Protein AF-A0A2S6GMX3-F1 (afdb_monomer_lite)

pLDDT: mean 92.37, std 10.87, range [41.91, 98.69]

Sequence (144 aa):
MTIRTRLASVLRARKAQEDIARGAVTRANARLADTVAEAAARHDSMEGWAVPRGGDAASYMAAIAAGRALATALSEARALERVARAETDVEVENLREAAKRRRSVEKLVERTIEAQRVKELADAQRAADEVAGQRAAGGRGETR

Organism: NCBI:txid155976

Structure (mmCIF, N/CA/C/O backbone):
data_AF-A0A2S6GMX3-F1
#
_entry.id   AF-A0A2S6GMX3-F1
#
loop_
_atom_site.group_PDB
_atom_site.id
_atom_site.type_symbol
_atom_site.label_atom_id
_atom_site.label_alt_id
_atom_site.label_comp_id
_atom_site.label_asym_id
_atom_site.label_entity_id
_atom_site.label_seq_id
_atom_site.pdbx_PDB_ins_code
_atom_site.Cartn_x
_atom_site.Cartn_y
_atom_site.Cartn_z
_atom_site.occupancy
_atom_site.B_iso_or_equiv
_atom_site.auth_seq_id
_atom_site.auth_comp_id
_atom_site.auth_asym_id
_atom_site.auth_atom_id
_atom_site.pdbx_PDB_model_num
ATOM 1 N N . MET A 1 1 ? -27.555 10.660 24.037 1.00 59.81 1 MET A N 1
ATOM 2 C CA . MET A 1 1 ? -26.463 9.931 23.345 1.00 59.81 1 MET A CA 1
ATOM 3 C C . MET A 1 1 ? -25.429 9.500 24.382 1.00 59.81 1 MET A C 1
ATOM 5 O O . MET A 1 1 ? -24.881 10.366 25.050 1.00 59.81 1 MET A O 1
ATOM 9 N N . THR A 1 2 ? -25.204 8.198 24.577 1.00 83.19 2 THR A N 1
ATOM 10 C CA . THR A 1 2 ? -24.288 7.672 25.613 1.00 83.19 2 THR A CA 1
ATOM 11 C C . THR A 1 2 ? -22.834 7.644 25.122 1.00 83.19 2 THR A C 1
ATOM 13 O O . THR A 1 2 ? -22.587 7.609 23.913 1.00 83.19 2 THR A O 1
ATOM 16 N N . ILE A 1 3 ? -21.855 7.614 26.036 1.00 83.88 3 ILE A N 1
ATOM 17 C CA . ILE A 1 3 ? -20.420 7.490 25.695 1.00 83.88 3 ILE A CA 1
ATOM 18 C C . ILE A 1 3 ? -20.176 6.278 24.783 1.00 83.88 3 ILE A C 1
ATOM 20 O O . ILE A 1 3 ? -19.474 6.393 23.780 1.00 83.88 3 ILE A O 1
ATOM 24 N N . ARG A 1 4 ? -20.856 5.154 25.045 1.00 83.94 4 ARG A N 1
ATOM 25 C CA . ARG A 1 4 ? -20.822 3.949 24.204 1.00 83.94 4 ARG A CA 1
ATOM 26 C C . ARG A 1 4 ? -21.212 4.232 22.750 1.00 83.94 4 ARG A C 1
ATOM 28 O O . ARG A 1 4 ? -20.498 3.821 21.840 1.00 83.94 4 ARG A O 1
ATOM 35 N N . THR A 1 5 ? -22.303 4.966 22.513 1.00 85.50 5 THR A N 1
ATOM 36 C CA . THR A 1 5 ? -22.735 5.309 21.142 1.00 85.50 5 THR A CA 1
ATOM 37 C C . THR A 1 5 ? -21.754 6.235 20.417 1.00 85.50 5 THR A C 1
ATOM 39 O O . THR A 1 5 ? -21.557 6.080 19.213 1.00 85.50 5 THR A O 1
ATOM 42 N N . ARG A 1 6 ? -21.084 7.144 21.143 1.00 91.75 6 ARG A N 1
ATOM 43 C CA . ARG A 1 6 ? -20.028 8.011 20.592 1.00 91.75 6 ARG A CA 1
ATOM 44 C C . ARG A 1 6 ? -18.760 7.221 20.257 1.00 91.75 6 ARG A C 1
ATOM 46 O O . ARG A 1 6 ? -18.209 7.376 19.176 1.00 91.75 6 ARG A O 1
ATOM 53 N N . LEU A 1 7 ? -18.309 6.327 21.136 1.00 93.50 7 LEU A N 1
ATOM 54 C CA . LEU A 1 7 ? -17.140 5.488 20.850 1.00 93.50 7 LEU A CA 1
ATOM 55 C C . LEU A 1 7 ? -17.404 4.507 19.699 1.00 93.50 7 LEU A C 1
ATOM 57 O O . LEU A 1 7 ? -16.521 4.279 18.879 1.00 93.50 7 LEU A O 1
ATOM 61 N N . ALA A 1 8 ? -18.628 3.987 19.575 1.00 92.00 8 ALA A N 1
ATOM 62 C CA . ALA A 1 8 ? -19.017 3.135 18.454 1.00 92.00 8 ALA A CA 1
ATOM 63 C C . ALA A 1 8 ? -19.011 3.878 17.104 1.00 92.00 8 ALA A C 1
ATOM 65 O O . ALA A 1 8 ? -18.623 3.297 16.087 1.00 92.00 8 ALA A O 1
ATOM 66 N N . SER A 1 9 ? -19.425 5.152 17.054 1.00 94.88 9 SER A N 1
ATOM 67 C CA . SER A 1 9 ? -19.308 5.954 15.826 1.00 94.88 9 SER A CA 1
ATOM 68 C C . SER A 1 9 ? -17.848 6.265 15.493 1.00 94.88 9 SER A C 1
ATOM 70 O O . SER A 1 9 ? -17.446 6.106 14.342 1.00 94.88 9 SER A O 1
ATOM 72 N N . VAL A 1 10 ? -17.030 6.607 16.493 1.00 96.50 10 VAL A N 1
ATOM 73 C CA . VAL A 1 10 ? -15.588 6.827 16.304 1.00 96.50 10 VAL A CA 1
ATOM 74 C C . VAL A 1 10 ? -14.894 5.552 15.821 1.00 96.50 10 VAL A C 1
ATOM 76 O O . VAL A 1 10 ? -14.096 5.615 14.891 1.00 96.50 10 VAL A O 1
ATOM 79 N N . LEU A 1 11 ? -15.218 4.383 16.381 1.00 96.62 11 LEU A N 1
ATOM 80 C CA . LEU A 1 11 ? -14.636 3.109 15.953 1.00 96.62 11 LEU A CA 1
ATOM 81 C C . LEU A 1 11 ? -14.973 2.793 14.490 1.00 96.62 11 LEU A C 1
ATOM 83 O O . LEU A 1 11 ? -14.097 2.355 13.748 1.00 96.62 11 LEU A O 1
ATOM 87 N N . ARG A 1 12 ? -16.213 3.057 14.055 1.00 97.44 12 ARG A N 1
ATOM 88 C CA . ARG A 1 12 ? -16.602 2.934 12.640 1.00 97.44 12 ARG A CA 1
ATOM 89 C C . ARG A 1 12 ? -15.800 3.878 11.750 1.00 97.44 12 ARG A C 1
ATOM 91 O O . ARG A 1 12 ? -15.269 3.436 10.738 1.00 97.44 12 ARG A O 1
ATOM 98 N N . ALA A 1 13 ? -15.646 5.137 12.157 1.00 97.81 13 ALA A N 1
ATOM 99 C CA . ALA A 1 13 ? -14.829 6.097 11.421 1.00 97.81 13 ALA A CA 1
ATOM 100 C C . ALA A 1 13 ? -13.356 5.653 11.331 1.00 97.81 13 ALA A C 1
ATOM 102 O O . ALA A 1 13 ? -12.748 5.762 10.270 1.00 97.81 13 ALA A O 1
ATOM 103 N N . ARG A 1 14 ? -12.781 5.094 12.407 1.00 97.81 14 ARG A N 1
ATOM 104 C CA . ARG A 1 14 ? -11.406 4.564 12.389 1.00 97.81 14 ARG A CA 1
ATOM 105 C C . ARG A 1 14 ? -11.251 3.328 11.508 1.00 97.81 14 ARG A C 1
ATOM 107 O O . ARG A 1 14 ? -10.237 3.222 10.832 1.00 97.81 14 ARG A O 1
ATOM 114 N N . LYS A 1 15 ? -12.241 2.429 11.483 1.00 98.06 15 LYS A N 1
ATOM 115 C CA . LYS A 1 15 ? -12.266 1.292 10.547 1.00 98.06 15 LYS A CA 1
ATOM 116 C C . LYS A 1 15 ? -12.262 1.778 9.097 1.00 98.06 15 LYS A C 1
ATOM 118 O O . LYS A 1 15 ? -11.380 1.390 8.348 1.00 98.06 15 LYS A O 1
ATOM 123 N N . ALA A 1 16 ? -13.140 2.723 8.757 1.00 98.31 16 ALA A N 1
ATOM 124 C CA . ALA A 1 16 ? -13.178 3.305 7.416 1.00 98.31 16 ALA A CA 1
ATOM 125 C C . ALA A 1 16 ? -11.847 3.976 7.020 1.00 98.31 16 ALA A C 1
ATOM 127 O O . ALA A 1 16 ? -11.396 3.835 5.890 1.00 98.31 16 ALA A O 1
ATOM 128 N N . GLN A 1 17 ? -11.184 4.675 7.949 1.00 98.06 17 GLN A N 1
ATOM 129 C CA . GLN A 1 17 ? -9.857 5.254 7.701 1.00 98.06 17 GLN A CA 1
ATOM 130 C C . GLN A 1 17 ? -8.779 4.190 7.456 1.00 98.06 17 GLN A C 1
ATOM 132 O O . GLN A 1 17 ? -7.937 4.374 6.582 1.00 98.06 17 GLN A O 1
ATOM 137 N N . GLU A 1 18 ? -8.799 3.086 8.207 1.00 98.50 18 GLU A N 1
ATOM 138 C CA . GLU A 1 18 ? -7.898 1.955 7.964 1.00 98.50 18 GLU A CA 1
ATOM 139 C C . GLU A 1 18 ? -8.162 1.323 6.590 1.00 98.50 18 GLU A C 1
ATOM 141 O O . GLU A 1 18 ? -7.214 1.058 5.858 1.00 98.50 18 GLU A O 1
ATOM 146 N N . ASP A 1 19 ? -9.426 1.152 6.199 1.00 98.50 19 ASP A N 1
ATOM 147 C CA . ASP A 1 19 ? -9.793 0.596 4.892 1.00 98.50 19 ASP A CA 1
ATOM 148 C C . ASP A 1 19 ? -9.342 1.499 3.732 1.00 98.50 19 ASP A C 1
ATOM 150 O O . ASP A 1 19 ? -8.809 1.013 2.733 1.00 98.50 19 ASP A O 1
ATOM 154 N N . ILE A 1 20 ? -9.462 2.823 3.883 1.00 98.31 20 ILE A N 1
ATOM 155 C CA . ILE A 1 20 ? -8.920 3.795 2.920 1.00 98.31 20 ILE A CA 1
ATOM 156 C C . ILE A 1 20 ? -7.399 3.642 2.795 1.00 98.31 20 ILE A C 1
ATOM 158 O O . ILE A 1 20 ? -6.884 3.599 1.675 1.00 98.31 20 ILE A O 1
ATOM 162 N N . ALA A 1 21 ? -6.685 3.517 3.920 1.00 98.44 21 ALA A N 1
ATOM 163 C CA . ALA A 1 21 ? -5.236 3.323 3.925 1.00 98.44 21 ALA A CA 1
ATOM 164 C C . ALA A 1 21 ? -4.828 1.984 3.279 1.00 98.44 21 ALA A C 1
ATOM 166 O O . ALA A 1 21 ? -3.876 1.939 2.505 1.00 98.44 21 ALA A O 1
ATOM 167 N N . ARG A 1 22 ? -5.589 0.900 3.495 1.00 98.50 22 ARG A N 1
ATOM 168 C CA . ARG A 1 22 ? -5.385 -0.381 2.785 1.00 98.50 22 ARG A CA 1
ATOM 169 C C . ARG A 1 22 ? -5.545 -0.220 1.275 1.00 98.50 22 ARG A C 1
ATOM 171 O O . ARG A 1 22 ? -4.746 -0.753 0.503 1.00 98.50 22 ARG A O 1
ATOM 178 N N . GLY A 1 23 ? -6.555 0.538 0.849 1.00 98.50 23 GLY A N 1
ATOM 179 C CA . GLY A 1 23 ? -6.754 0.874 -0.557 1.00 98.50 23 GLY A CA 1
ATOM 180 C C . GLY A 1 23 ? -5.590 1.683 -1.139 1.00 98.50 23 GLY A C 1
ATOM 181 O O . GLY A 1 23 ? -5.188 1.433 -2.273 1.00 98.50 23 GLY A O 1
ATOM 182 N N . ALA A 1 24 ? -5.021 2.615 -0.369 1.00 98.50 24 ALA A N 1
ATOM 183 C CA . ALA A 1 24 ? -3.850 3.392 -0.778 1.00 98.50 24 ALA A CA 1
ATOM 184 C C . ALA A 1 24 ? -2.611 2.507 -0.973 1.00 98.50 24 ALA A C 1
ATOM 186 O O . ALA A 1 24 ? -2.015 2.552 -2.045 1.00 98.50 24 ALA A O 1
ATOM 187 N N . VAL A 1 25 ? -2.309 1.617 -0.018 1.00 98.69 25 VAL A N 1
ATOM 188 C CA . VAL A 1 25 ? -1.229 0.619 -0.147 1.00 98.69 25 VAL A CA 1
ATOM 189 C C . VAL A 1 25 ? -1.423 -0.259 -1.381 1.00 98.69 25 VAL A C 1
ATOM 191 O O . VAL A 1 25 ? -0.479 -0.508 -2.121 1.00 98.69 25 VAL A O 1
ATOM 194 N N . THR A 1 26 ? -2.654 -0.703 -1.643 1.00 98.56 26 THR A N 1
ATOM 195 C CA . THR A 1 26 ? -2.952 -1.540 -2.817 1.00 98.56 26 THR A CA 1
ATOM 196 C C . THR A 1 26 ? -2.635 -0.807 -4.123 1.00 98.56 26 THR A C 1
ATOM 198 O O . THR A 1 26 ? -2.002 -1.377 -5.008 1.00 98.56 26 THR A O 1
ATOM 201 N N . ARG A 1 27 ? -3.021 0.472 -4.237 1.00 98.50 27 ARG A N 1
ATOM 202 C CA . ARG A 1 27 ? -2.704 1.300 -5.412 1.00 98.50 27 ARG A CA 1
ATOM 203 C C . ARG A 1 27 ? -1.208 1.587 -5.536 1.00 98.50 27 ARG A C 1
ATOM 205 O O . ARG A 1 27 ? -0.684 1.518 -6.642 1.00 98.50 27 ARG A O 1
ATOM 212 N N . ALA A 1 28 ? -0.530 1.878 -4.426 1.00 98.31 28 ALA A N 1
ATOM 213 C CA . ALA A 1 28 ? 0.913 2.112 -4.414 1.00 98.31 28 ALA A CA 1
ATOM 214 C C . ALA A 1 28 ? 1.687 0.861 -4.865 1.00 98.31 28 ALA A C 1
ATOM 216 O O . ALA A 1 28 ? 2.542 0.957 -5.739 1.00 98.31 28 ALA A O 1
ATOM 217 N N . ASN A 1 29 ? 1.301 -0.322 -4.377 1.00 98.44 29 ASN A N 1
ATOM 218 C CA . ASN A 1 29 ? 1.880 -1.597 -4.803 1.00 98.44 29 ASN A CA 1
ATOM 219 C C . ASN A 1 29 ? 1.664 -1.878 -6.295 1.00 98.44 29 ASN A C 1
ATOM 221 O O . ASN A 1 29 ? 2.584 -2.351 -6.956 1.00 98.44 29 ASN A O 1
ATOM 225 N N . ALA A 1 30 ? 0.470 -1.591 -6.827 1.00 98.50 30 ALA A N 1
ATOM 226 C CA . ALA A 1 30 ? 0.202 -1.737 -8.258 1.00 98.50 30 ALA A CA 1
ATOM 227 C C . ALA A 1 30 ? 1.116 -0.818 -9.084 1.00 98.50 30 ALA A C 1
ATOM 229 O O . ALA A 1 30 ? 1.800 -1.283 -9.990 1.00 98.50 30 ALA A O 1
ATOM 230 N N . ARG A 1 31 ? 1.228 0.459 -8.691 1.00 98.00 31 ARG A N 1
ATOM 231 C CA . ARG A 1 31 ? 2.137 1.413 -9.339 1.00 98.00 31 ARG A CA 1
ATOM 232 C C . ARG A 1 31 ? 3.598 0.964 -9.260 1.00 98.00 31 ARG A C 1
ATOM 234 O O . ARG A 1 31 ? 4.322 1.074 -10.244 1.00 98.00 31 ARG A O 1
ATOM 241 N N . LEU A 1 32 ? 4.039 0.460 -8.106 1.00 98.50 32 LEU A N 1
ATOM 242 C CA . LEU A 1 32 ? 5.387 -0.079 -7.942 1.00 98.50 32 LEU A CA 1
ATOM 243 C C . LEU A 1 32 ? 5.625 -1.248 -8.903 1.00 98.50 32 LEU A C 1
ATOM 245 O O . LEU A 1 32 ? 6.635 -1.247 -9.602 1.00 98.50 32 LEU A O 1
ATOM 249 N N . ALA A 1 33 ? 4.691 -2.198 -8.988 1.00 98.50 33 ALA A N 1
ATOM 250 C CA . ALA A 1 33 ? 4.784 -3.322 -9.915 1.00 98.50 33 ALA A CA 1
ATOM 251 C C . ALA A 1 33 ? 4.918 -2.859 -11.377 1.00 98.50 33 ALA A C 1
ATOM 253 O O . ALA A 1 33 ? 5.802 -3.350 -12.079 1.00 98.50 33 ALA A O 1
ATOM 254 N N . ASP A 1 34 ? 4.132 -1.865 -11.800 1.00 98.31 34 ASP A N 1
ATOM 255 C CA . ASP A 1 34 ? 4.217 -1.294 -13.150 1.00 98.31 34 ASP A CA 1
ATOM 256 C C . ASP A 1 34 ? 5.598 -0.669 -13.409 1.00 98.31 34 ASP A C 1
ATOM 258 O O . ASP A 1 34 ? 6.226 -0.929 -14.435 1.00 98.31 34 ASP A O 1
ATOM 262 N N . THR A 1 35 ? 6.123 0.113 -12.457 1.00 98.31 35 THR A N 1
ATOM 263 C CA . THR A 1 35 ? 7.451 0.742 -12.602 1.00 98.31 35 THR A CA 1
ATOM 264 C C . THR A 1 35 ? 8.602 -0.262 -12.599 1.00 98.31 35 THR A C 1
ATOM 266 O O . THR A 1 35 ? 9.585 -0.060 -13.310 1.00 98.31 35 THR A O 1
ATOM 269 N N . VAL A 1 36 ? 8.480 -1.357 -11.842 1.00 98.50 36 VAL A N 1
ATOM 270 C CA . VAL A 1 36 ? 9.450 -2.460 -11.847 1.00 98.50 36 VAL A CA 1
ATOM 271 C C . VAL A 1 36 ? 9.431 -3.168 -13.201 1.00 98.50 36 VAL A C 1
ATOM 273 O O . VAL A 1 36 ? 10.495 -3.439 -13.757 1.00 98.50 36 VAL A O 1
ATOM 276 N N . ALA A 1 37 ? 8.243 -3.433 -13.753 1.00 98.38 37 ALA A N 1
ATOM 277 C CA . ALA A 1 37 ? 8.106 -4.064 -15.063 1.00 98.38 37 ALA A CA 1
ATOM 278 C C . ALA A 1 37 ? 8.690 -3.179 -16.177 1.00 98.38 37 ALA A C 1
ATOM 280 O O . ALA A 1 37 ? 9.433 -3.668 -17.025 1.00 98.38 37 ALA A O 1
ATOM 281 N N . GLU A 1 38 ? 8.429 -1.870 -16.132 1.00 98.06 38 GLU A N 1
ATOM 282 C CA . GLU A 1 38 ? 8.998 -0.906 -17.078 1.00 98.06 38 GLU A CA 1
ATOM 283 C C . GLU A 1 38 ? 10.530 -0.852 -16.975 1.00 98.06 38 GLU A C 1
ATOM 285 O O . GLU A 1 38 ? 11.228 -0.924 -17.987 1.00 98.06 38 GLU A O 1
ATOM 290 N N . ALA A 1 39 ? 11.083 -0.776 -15.760 1.00 98.38 39 ALA A N 1
ATOM 291 C CA . ALA A 1 39 ? 12.530 -0.775 -15.555 1.00 98.38 39 ALA A CA 1
ATOM 292 C C . ALA A 1 39 ? 13.190 -2.067 -16.065 1.00 98.38 39 ALA A C 1
ATOM 294 O O . ALA A 1 39 ? 14.267 -1.995 -16.663 1.00 98.38 39 ALA A O 1
ATOM 295 N N . ALA A 1 40 ? 12.541 -3.222 -15.884 1.00 98.38 40 ALA A N 1
ATOM 296 C CA . ALA A 1 40 ? 12.991 -4.496 -16.440 1.00 98.38 40 ALA A CA 1
ATOM 297 C C . ALA A 1 40 ? 12.960 -4.488 -17.979 1.00 98.38 40 ALA A C 1
ATOM 299 O O . ALA A 1 40 ? 13.964 -4.794 -18.611 1.00 98.38 40 ALA A O 1
ATOM 300 N N . ALA A 1 41 ? 11.876 -4.016 -18.601 1.00 98.06 41 ALA A N 1
ATOM 301 C CA . ALA A 1 41 ? 11.789 -3.924 -20.060 1.00 98.06 41 ALA A CA 1
ATOM 302 C C . ALA A 1 41 ? 12.865 -2.998 -20.668 1.00 98.06 41 ALA A C 1
ATOM 304 O O . ALA A 1 41 ? 13.462 -3.305 -21.708 1.00 98.06 41 ALA A O 1
ATOM 305 N N . ARG A 1 42 ? 13.162 -1.863 -20.015 1.00 97.75 42 ARG A N 1
ATOM 306 C CA . ARG A 1 42 ? 14.261 -0.969 -20.431 1.00 97.75 42 ARG A CA 1
ATOM 307 C C . ARG A 1 42 ? 15.631 -1.600 -20.213 1.00 97.75 42 ARG A C 1
ATOM 309 O O . ARG A 1 42 ? 16.539 -1.344 -21.001 1.00 97.75 42 ARG A O 1
ATOM 316 N N . HIS A 1 43 ? 15.782 -2.406 -19.166 1.00 97.81 43 HIS A N 1
ATOM 317 C CA . HIS A 1 43 ? 17.009 -3.145 -18.901 1.00 97.81 43 HIS A CA 1
ATOM 318 C C . HIS A 1 43 ? 17.282 -4.159 -20.012 1.00 97.81 43 HIS A C 1
ATOM 320 O O . HIS A 1 43 ? 18.356 -4.122 -20.605 1.00 97.81 43 HIS A O 1
ATOM 326 N N . ASP A 1 44 ? 16.285 -4.966 -20.368 1.00 97.69 44 ASP A N 1
ATOM 327 C CA . ASP A 1 44 ? 16.400 -5.973 -21.426 1.00 97.69 44 ASP A CA 1
ATOM 328 C C . ASP A 1 44 ? 16.688 -5.326 -22.790 1.00 97.69 44 ASP A C 1
ATOM 330 O O . ASP A 1 44 ? 17.511 -5.815 -23.563 1.00 97.69 44 ASP A O 1
ATOM 334 N N . SER A 1 45 ? 16.078 -4.166 -23.065 1.00 95.88 45 SER A N 1
ATOM 335 C CA . SER A 1 45 ? 16.366 -3.375 -24.272 1.00 95.88 45 SER A CA 1
ATOM 336 C C . SER A 1 45 ? 17.822 -2.893 -24.325 1.00 95.88 45 SER A C 1
ATOM 338 O O . SER A 1 45 ? 18.413 -2.828 -25.402 1.00 95.88 45 SER A O 1
ATOM 340 N N . MET A 1 46 ? 18.400 -2.539 -23.173 1.00 95.12 46 MET A N 1
ATOM 341 C CA . MET A 1 46 ? 19.795 -2.112 -23.064 1.00 95.12 46 MET A CA 1
ATOM 342 C C . MET A 1 46 ? 20.759 -3.298 -23.180 1.00 95.12 46 MET A C 1
ATOM 344 O O . MET A 1 46 ? 21.770 -3.180 -23.866 1.00 95.12 46 MET A O 1
ATOM 348 N N . GLU A 1 47 ? 20.458 -4.437 -22.551 1.00 95.44 47 GLU A N 1
ATOM 349 C CA . GLU A 1 47 ? 21.278 -5.651 -22.671 1.00 95.44 47 GLU A CA 1
ATOM 350 C C . GLU A 1 47 ? 21.274 -6.218 -24.092 1.00 95.44 47 GLU A C 1
ATOM 352 O O . GLU A 1 47 ? 22.308 -6.670 -24.583 1.00 95.44 47 GLU A O 1
ATOM 357 N N . GLY A 1 48 ? 20.128 -6.167 -24.774 1.00 93.44 48 GLY A N 1
ATOM 358 C CA . GLY A 1 48 ? 20.007 -6.601 -26.164 1.00 93.44 48 GLY A CA 1
ATOM 359 C C . GLY A 1 48 ? 20.662 -5.653 -27.172 1.00 93.44 48 GLY A C 1
ATOM 360 O O . GLY A 1 48 ? 20.826 -6.018 -28.338 1.00 93.44 48 GLY A O 1
ATOM 361 N N . TRP A 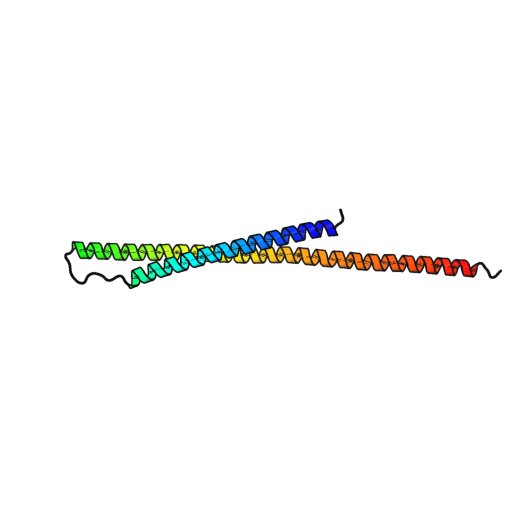1 49 ? 21.035 -4.437 -26.762 1.00 92.81 49 TRP A N 1
ATOM 362 C CA . TRP A 1 49 ? 21.642 -3.465 -27.661 1.00 92.81 49 TRP A CA 1
ATOM 363 C C . TRP A 1 49 ? 23.116 -3.786 -27.927 1.00 92.81 49 TRP A C 1
ATOM 365 O O . TRP A 1 49 ? 23.933 -3.915 -27.018 1.00 92.81 49 TRP A O 1
ATOM 375 N N . ALA A 1 50 ? 23.477 -3.845 -29.209 1.00 86.56 50 ALA A N 1
ATOM 376 C CA . ALA A 1 50 ? 24.847 -4.033 -29.663 1.00 86.56 50 ALA A CA 1
ATOM 377 C C . ALA A 1 50 ? 25.232 -2.949 -30.674 1.00 86.56 50 ALA A C 1
ATOM 379 O O . ALA A 1 50 ? 24.468 -2.626 -31.586 1.00 86.56 50 ALA A O 1
ATOM 380 N N . VAL A 1 51 ? 26.451 -2.416 -30.545 1.00 84.50 51 VAL A N 1
ATOM 381 C CA . VAL A 1 51 ? 27.021 -1.506 -31.547 1.00 84.50 51 VAL A CA 1
ATOM 382 C C . VAL A 1 51 ? 27.213 -2.273 -32.865 1.00 84.50 51 VAL A C 1
ATOM 384 O O . VAL A 1 51 ? 27.810 -3.357 -32.848 1.00 84.50 51 VAL A O 1
ATOM 387 N N . PRO A 1 52 ? 26.762 -1.737 -34.014 1.00 82.75 52 PRO A N 1
ATOM 388 C CA . PRO A 1 52 ? 27.047 -2.323 -35.318 1.00 82.75 52 PRO A CA 1
ATOM 389 C C . PRO A 1 52 ? 28.557 -2.491 -35.537 1.00 82.75 52 PRO A C 1
ATOM 391 O O . PRO A 1 52 ? 29.330 -1.555 -35.349 1.00 82.75 52 PRO A O 1
ATOM 394 N N . ARG A 1 53 ? 28.990 -3.690 -35.954 1.00 80.62 53 ARG A N 1
ATOM 395 C CA . ARG A 1 53 ? 30.415 -4.011 -36.197 1.00 80.62 53 ARG A CA 1
ATOM 396 C C . ARG A 1 53 ? 30.959 -3.482 -37.532 1.00 80.62 53 ARG A C 1
ATOM 398 O O . ARG A 1 53 ? 32.135 -3.665 -37.823 1.00 80.62 53 ARG A O 1
ATOM 405 N N . GLY A 1 54 ? 30.113 -2.858 -38.344 1.00 82.19 54 GLY A N 1
ATOM 406 C CA . GLY A 1 54 ? 30.466 -2.266 -39.628 1.00 82.19 54 GLY A CA 1
ATOM 407 C C . GLY A 1 54 ? 29.559 -1.080 -39.939 1.00 82.19 54 GLY A C 1
ATOM 408 O O . GLY A 1 54 ? 28.506 -0.923 -39.321 1.00 82.19 54 GLY A O 1
ATOM 409 N N . GLY A 1 55 ? 29.984 -0.244 -40.881 1.00 85.00 55 GLY A N 1
ATOM 410 C CA . GLY A 1 55 ? 29.297 0.988 -41.255 1.00 85.00 55 GLY A CA 1
ATOM 411 C C . GLY A 1 55 ? 30.275 2.143 -41.430 1.00 85.00 55 GLY A C 1
ATOM 412 O O . GLY A 1 55 ? 31.468 2.016 -41.152 1.00 85.00 55 GLY A O 1
ATOM 413 N N . ASP A 1 56 ? 29.762 3.268 -41.911 1.00 91.69 56 ASP A N 1
ATOM 414 C CA . ASP A 1 56 ? 30.506 4.521 -41.966 1.00 91.69 56 ASP A CA 1
ATOM 415 C C . ASP A 1 56 ? 30.531 5.227 -40.595 1.00 91.69 56 ASP A C 1
ATOM 417 O O . ASP A 1 56 ? 29.867 4.830 -39.632 1.00 91.69 56 ASP A O 1
ATOM 421 N N . ALA A 1 57 ? 31.321 6.300 -40.491 1.00 90.69 57 ALA A N 1
ATOM 422 C CA . ALA A 1 57 ? 31.449 7.067 -39.252 1.00 90.69 57 ALA A CA 1
ATOM 423 C C . ALA A 1 57 ? 30.097 7.620 -38.755 1.00 90.69 57 ALA A C 1
ATOM 425 O O . ALA A 1 57 ? 29.867 7.694 -37.546 1.00 90.69 57 ALA A O 1
ATOM 426 N N . ALA A 1 58 ? 29.187 7.968 -39.672 1.00 91.56 58 ALA A N 1
ATOM 427 C CA . ALA A 1 58 ? 27.850 8.448 -39.335 1.00 91.56 58 ALA A CA 1
ATOM 428 C C . ALA A 1 58 ? 27.008 7.354 -38.656 1.00 91.56 58 ALA A C 1
ATOM 430 O O . ALA A 1 58 ? 26.397 7.606 -37.617 1.00 91.56 58 ALA A O 1
ATOM 431 N N . SER A 1 59 ? 27.043 6.128 -39.184 1.00 90.31 59 SER A N 1
ATOM 432 C CA . SER A 1 59 ? 26.358 4.962 -38.613 1.00 90.31 59 SER A CA 1
ATOM 433 C C . SER A 1 59 ? 26.870 4.622 -37.212 1.00 90.31 59 SER A C 1
ATOM 435 O O . SER A 1 59 ? 26.080 4.338 -36.310 1.00 90.31 59 SER A O 1
ATOM 437 N N . TYR A 1 60 ? 28.186 4.711 -36.994 1.00 90.38 60 TYR A N 1
ATOM 438 C CA . TYR A 1 60 ? 28.777 4.515 -35.669 1.00 90.38 60 TYR A CA 1
ATOM 439 C C . TYR A 1 60 ? 28.295 5.570 -34.663 1.00 90.38 60 TYR A C 1
ATOM 441 O O . TYR A 1 60 ? 27.851 5.230 -33.565 1.00 90.38 60 TYR A O 1
ATOM 449 N N . MET A 1 61 ? 28.318 6.851 -35.041 1.00 93.19 61 MET A N 1
ATOM 450 C CA . MET A 1 61 ? 27.838 7.934 -34.176 1.00 93.19 61 MET A CA 1
ATOM 451 C C . MET A 1 61 ? 26.345 7.802 -33.858 1.00 93.19 61 MET A C 1
ATOM 453 O O . MET A 1 61 ? 25.946 8.015 -32.712 1.00 93.19 61 MET A O 1
ATOM 457 N N . ALA A 1 62 ? 25.530 7.394 -34.835 1.00 92.06 62 ALA A N 1
ATOM 458 C CA . ALA A 1 62 ? 24.112 7.118 -34.629 1.00 92.06 62 ALA A CA 1
ATOM 459 C C . ALA A 1 62 ? 23.893 5.964 -33.637 1.00 92.06 62 ALA A C 1
ATOM 461 O O . ALA A 1 62 ? 23.061 6.078 -32.736 1.00 92.06 62 ALA A O 1
ATOM 462 N N . ALA A 1 63 ? 24.681 4.889 -33.738 1.00 93.06 63 ALA A N 1
ATOM 463 C CA . ALA A 1 63 ? 24.627 3.789 -32.782 1.00 93.06 63 ALA A CA 1
ATOM 464 C C . ALA A 1 63 ? 24.980 4.258 -31.364 1.00 93.06 63 ALA A C 1
ATOM 466 O O . ALA A 1 63 ? 24.225 3.998 -30.431 1.00 93.06 63 ALA A O 1
ATOM 467 N N . ILE A 1 64 ? 26.069 5.014 -31.192 1.00 93.75 64 ILE A N 1
ATOM 468 C CA . ILE A 1 64 ? 26.441 5.573 -29.883 1.00 93.75 64 ILE A CA 1
ATOM 469 C C . ILE A 1 64 ? 25.322 6.454 -29.314 1.00 93.75 64 ILE A C 1
ATOM 471 O O . ILE A 1 64 ? 25.011 6.356 -28.125 1.00 93.75 64 ILE A O 1
ATOM 475 N N . ALA A 1 65 ? 24.691 7.291 -30.141 1.00 95.25 65 ALA A N 1
ATOM 476 C CA . ALA A 1 65 ? 23.561 8.110 -29.713 1.00 95.25 65 ALA A CA 1
ATOM 477 C C . ALA A 1 65 ? 22.371 7.249 -29.249 1.00 95.25 65 ALA A C 1
ATOM 479 O O . ALA A 1 65 ? 21.799 7.526 -28.194 1.00 95.25 65 ALA A O 1
ATOM 480 N N . ALA A 1 66 ? 22.051 6.172 -29.975 1.00 94.38 66 ALA A N 1
ATOM 481 C CA . ALA A 1 66 ? 21.001 5.227 -29.599 1.00 94.38 66 ALA A CA 1
ATOM 482 C C . ALA A 1 66 ? 21.304 4.515 -28.268 1.00 94.38 66 ALA A C 1
ATOM 484 O O . ALA A 1 66 ? 20.449 4.482 -27.386 1.00 94.38 66 ALA A O 1
ATOM 485 N N . GLY A 1 67 ? 22.533 4.025 -28.073 1.00 95.31 67 GLY A N 1
ATOM 486 C CA . GLY A 1 67 ? 22.948 3.402 -26.812 1.00 95.31 67 GLY A CA 1
ATOM 487 C C . GLY A 1 67 ? 22.864 4.366 -25.624 1.00 95.31 67 GLY A C 1
ATOM 488 O O . GLY A 1 67 ? 22.392 3.999 -24.548 1.00 95.31 67 GLY A O 1
ATOM 489 N N . ARG A 1 68 ? 23.240 5.639 -25.819 1.00 96.19 68 ARG A N 1
ATOM 490 C CA . ARG A 1 68 ? 23.075 6.680 -24.788 1.00 96.19 68 ARG A CA 1
ATOM 491 C C . ARG A 1 68 ? 21.605 6.950 -24.480 1.00 96.19 68 ARG A C 1
ATOM 493 O O . ARG A 1 68 ? 21.265 7.092 -23.311 1.00 96.19 68 ARG A O 1
ATOM 500 N N . ALA A 1 69 ? 20.740 6.991 -25.492 1.00 97.25 69 ALA A N 1
ATOM 501 C CA . ALA A 1 69 ? 19.304 7.165 -25.293 1.00 97.25 69 ALA A CA 1
ATOM 502 C C . ALA A 1 69 ? 18.690 6.002 -24.490 1.00 97.25 69 ALA A C 1
ATOM 504 O O . ALA A 1 69 ? 17.921 6.248 -23.562 1.00 97.25 69 ALA A O 1
ATOM 505 N N . LEU A 1 70 ? 19.081 4.754 -24.779 1.00 96.94 70 LEU A N 1
ATOM 506 C CA . LEU A 1 70 ? 18.661 3.575 -24.011 1.00 96.94 70 LEU A CA 1
ATOM 507 C C . LEU A 1 70 ? 19.145 3.632 -22.555 1.00 96.94 70 LEU A C 1
ATOM 509 O O . LEU A 1 70 ? 18.362 3.395 -21.636 1.00 96.94 70 LEU A O 1
ATOM 513 N N . ALA A 1 71 ? 20.405 4.015 -22.331 1.00 96.94 71 ALA A N 1
ATOM 514 C CA . ALA A 1 71 ? 20.953 4.172 -20.986 1.00 96.94 71 ALA A CA 1
ATOM 515 C C . ALA A 1 71 ? 20.211 5.255 -20.179 1.00 96.94 71 ALA A C 1
ATOM 517 O O . ALA A 1 71 ? 19.893 5.043 -19.006 1.00 96.94 71 ALA A O 1
ATOM 518 N N . THR A 1 72 ? 19.896 6.395 -20.803 1.00 98.12 72 THR A N 1
ATOM 519 C CA . THR A 1 72 ? 19.098 7.463 -20.183 1.00 98.12 72 THR A CA 1
ATOM 520 C C . THR A 1 72 ? 17.699 6.966 -19.832 1.00 98.12 72 THR A C 1
ATOM 522 O O . THR A 1 72 ? 17.279 7.104 -18.686 1.00 98.12 72 THR A O 1
ATOM 525 N N . ALA A 1 73 ? 17.018 6.307 -20.770 1.00 97.75 73 ALA A N 1
ATOM 526 C CA . ALA A 1 73 ? 15.694 5.738 -20.544 1.00 97.75 73 ALA A CA 1
ATOM 527 C C . ALA A 1 73 ? 15.663 4.733 -19.378 1.00 97.75 73 ALA A C 1
ATOM 529 O O . ALA A 1 73 ? 14.754 4.765 -18.549 1.00 97.75 73 ALA A O 1
ATOM 530 N N . LEU A 1 74 ? 16.667 3.857 -19.277 1.00 98.25 74 LEU A N 1
ATOM 531 C CA . LEU A 1 74 ? 16.796 2.929 -18.152 1.00 98.25 74 LEU A CA 1
ATOM 532 C C . LEU A 1 74 ? 17.049 3.668 -16.828 1.00 98.25 74 LEU A C 1
ATOM 534 O O . LEU A 1 74 ? 16.492 3.301 -15.792 1.00 98.25 74 LEU A O 1
ATOM 538 N N . SER A 1 75 ? 17.884 4.708 -16.846 1.00 98.44 75 SER A N 1
ATOM 539 C CA . SER A 1 75 ? 18.152 5.536 -15.665 1.00 98.44 75 SER A CA 1
ATOM 540 C C . SER A 1 75 ? 16.878 6.213 -15.147 1.00 98.44 75 SER A C 1
ATOM 542 O O . SER A 1 75 ? 16.601 6.171 -13.945 1.00 98.44 75 SER A O 1
ATOM 544 N N . GLU A 1 76 ? 16.070 6.770 -16.051 1.00 98.38 76 GLU A N 1
ATOM 545 C CA . GLU A 1 76 ? 14.775 7.383 -15.742 1.00 98.38 76 GLU A CA 1
ATOM 546 C C . GLU A 1 76 ? 13.783 6.360 -15.177 1.00 98.38 76 GLU A C 1
ATOM 548 O O . GLU A 1 76 ? 13.203 6.597 -14.116 1.00 98.38 76 GLU A O 1
ATOM 553 N N . ALA A 1 77 ? 13.648 5.190 -15.809 1.00 98.50 77 ALA A N 1
ATOM 554 C CA . ALA A 1 77 ? 12.771 4.125 -15.320 1.00 98.50 77 ALA A CA 1
ATOM 555 C C . ALA A 1 77 ? 13.160 3.667 -13.902 1.00 98.50 77 ALA A C 1
ATOM 557 O O . ALA A 1 77 ? 12.309 3.564 -13.019 1.00 98.50 77 ALA A O 1
ATOM 558 N N . ARG A 1 78 ? 14.461 3.498 -13.631 1.00 98.44 78 ARG A N 1
ATOM 559 C CA . ARG A 1 78 ? 14.969 3.178 -12.285 1.00 98.44 78 ARG A CA 1
ATOM 560 C C . ARG A 1 78 ? 14.731 4.303 -11.279 1.00 98.44 78 ARG A C 1
ATOM 562 O O . ARG A 1 78 ? 14.555 4.035 -10.092 1.00 98.44 78 ARG A O 1
ATOM 569 N N . ALA A 1 79 ? 14.777 5.564 -11.706 1.00 98.44 79 ALA A N 1
ATOM 570 C CA . ALA A 1 79 ? 14.445 6.687 -10.834 1.00 98.44 79 ALA A CA 1
ATOM 571 C C . ALA A 1 79 ? 12.963 6.661 -10.439 1.00 98.44 79 ALA A C 1
ATOM 573 O O . ALA A 1 79 ? 12.655 6.816 -9.257 1.00 98.44 79 ALA A O 1
ATOM 574 N N . LEU A 1 80 ? 12.070 6.386 -11.392 1.00 98.38 80 LEU A N 1
ATOM 575 C CA . LEU A 1 80 ? 10.638 6.225 -11.134 1.00 98.38 80 LEU A CA 1
ATOM 576 C C . LEU A 1 80 ? 10.346 5.035 -10.212 1.00 98.38 80 LEU A C 1
ATOM 578 O O . LEU A 1 80 ? 9.559 5.186 -9.280 1.00 98.38 80 LEU A O 1
ATOM 582 N N . GLU A 1 81 ? 11.022 3.898 -10.401 1.00 98.44 81 GLU A N 1
ATOM 583 C CA . GLU A 1 81 ? 10.903 2.739 -9.504 1.00 98.44 81 GLU A CA 1
ATOM 584 C C . GLU A 1 81 ? 11.265 3.106 -8.054 1.00 98.44 81 GLU A C 1
ATOM 586 O O . GLU A 1 81 ? 10.533 2.780 -7.119 1.00 98.44 81 GLU A O 1
ATOM 591 N N . ARG A 1 82 ? 12.369 3.842 -7.846 1.00 98.56 82 ARG A N 1
ATOM 592 C CA . ARG A 1 82 ? 12.772 4.301 -6.503 1.00 98.56 82 ARG A CA 1
ATOM 593 C C . ARG A 1 82 ? 11.728 5.213 -5.865 1.00 98.56 82 ARG A C 1
ATOM 595 O O . ARG A 1 82 ? 11.466 5.078 -4.672 1.00 98.56 82 ARG A O 1
ATOM 602 N N . VAL A 1 83 ? 11.134 6.117 -6.644 1.00 98.44 83 VAL A N 1
ATOM 603 C CA . VAL A 1 83 ? 10.059 6.999 -6.166 1.00 98.44 83 VAL A CA 1
ATOM 604 C C . VAL A 1 83 ? 8.826 6.180 -5.780 1.00 98.44 83 VAL A C 1
ATOM 606 O O . VAL A 1 83 ? 8.334 6.326 -4.665 1.00 98.44 83 VAL A O 1
ATOM 609 N N . ALA A 1 84 ? 8.374 5.264 -6.641 1.00 98.25 84 ALA A N 1
ATOM 610 C CA . ALA A 1 84 ? 7.218 4.410 -6.361 1.00 98.25 84 ALA A CA 1
ATOM 611 C C . ALA A 1 84 ? 7.434 3.511 -5.130 1.00 98.25 84 ALA A C 1
ATOM 613 O O . ALA A 1 84 ? 6.510 3.279 -4.347 1.00 98.25 84 ALA A O 1
ATOM 614 N N . ARG A 1 85 ? 8.668 3.038 -4.914 1.00 98.44 85 ARG A N 1
ATOM 615 C CA . ARG A 1 85 ? 9.038 2.267 -3.721 1.00 98.44 85 ARG A CA 1
ATOM 616 C C . ARG A 1 85 ? 8.947 3.116 -2.454 1.00 98.44 85 ARG A C 1
ATOM 618 O O . ARG A 1 85 ? 8.309 2.693 -1.497 1.00 98.44 85 ARG A O 1
ATOM 625 N N . ALA A 1 86 ? 9.511 4.323 -2.474 1.00 98.31 86 ALA A N 1
ATOM 626 C CA . ALA A 1 86 ? 9.434 5.243 -1.342 1.00 98.31 86 ALA A CA 1
ATOM 627 C C . ALA A 1 86 ? 7.982 5.631 -1.004 1.00 98.31 86 ALA A C 1
ATOM 629 O O . ALA A 1 86 ? 7.606 5.658 0.165 1.00 98.31 86 ALA A O 1
ATOM 630 N N . GLU A 1 87 ? 7.142 5.882 -2.011 1.00 97.81 87 GLU A N 1
ATOM 631 C CA . GLU A 1 87 ? 5.708 6.127 -1.808 1.00 97.81 87 GLU A CA 1
ATOM 632 C C . GLU A 1 87 ? 4.997 4.918 -1.187 1.00 97.81 87 GLU A C 1
ATOM 634 O O . GLU A 1 87 ? 4.183 5.072 -0.277 1.00 97.81 87 GLU A O 1
ATOM 639 N N . THR A 1 88 ? 5.328 3.706 -1.638 1.00 98.50 88 THR A N 1
ATOM 640 C CA . THR A 1 88 ? 4.776 2.469 -1.072 1.00 98.50 88 THR A CA 1
ATOM 641 C C . THR A 1 88 ? 5.123 2.335 0.410 1.00 98.50 88 THR A C 1
ATOM 643 O O . THR A 1 88 ? 4.243 2.033 1.218 1.00 98.50 88 THR A O 1
ATOM 646 N N . ASP A 1 89 ? 6.372 2.616 0.789 1.00 98.38 89 ASP A N 1
ATOM 647 C CA . ASP A 1 89 ? 6.809 2.580 2.188 1.00 98.38 89 ASP A CA 1
ATOM 648 C C . ASP A 1 89 ? 6.036 3.590 3.055 1.00 98.38 89 ASP A C 1
ATOM 650 O O . ASP A 1 89 ? 5.609 3.261 4.167 1.00 98.38 89 ASP A O 1
ATOM 654 N N . VAL A 1 90 ? 5.783 4.794 2.526 1.00 98.56 90 VAL A N 1
ATOM 655 C CA . VAL A 1 90 ? 4.956 5.816 3.189 1.00 98.56 90 VAL A CA 1
ATOM 656 C C . VAL A 1 90 ? 3.526 5.317 3.403 1.00 98.56 90 VAL A C 1
ATOM 658 O O . VAL A 1 90 ? 2.999 5.427 4.513 1.00 98.56 90 VAL A O 1
ATOM 661 N N . GLU A 1 91 ? 2.892 4.724 2.389 1.00 98.38 91 GLU A N 1
ATOM 662 C CA . GLU A 1 91 ? 1.519 4.226 2.523 1.00 98.38 91 GLU A CA 1
ATOM 663 C C . GLU A 1 91 ? 1.409 3.034 3.482 1.00 98.38 91 GLU A C 1
ATOM 665 O O . GLU A 1 91 ? 0.435 2.915 4.235 1.00 98.38 91 GLU A O 1
ATOM 670 N N . VAL A 1 92 ? 2.426 2.169 3.523 1.00 98.62 92 VAL A N 1
ATOM 671 C CA . VAL A 1 92 ? 2.501 1.078 4.504 1.00 98.62 92 VAL A CA 1
ATOM 672 C C . VAL A 1 92 ? 2.575 1.633 5.927 1.00 98.62 92 VAL A C 1
ATOM 674 O O . VAL A 1 92 ? 1.893 1.118 6.821 1.00 98.62 92 VAL A O 1
ATOM 677 N N . GLU A 1 93 ? 3.350 2.693 6.159 1.00 98.56 93 GLU A N 1
ATOM 678 C CA . GLU A 1 93 ? 3.406 3.332 7.474 1.00 98.56 93 GLU A CA 1
ATOM 679 C C . GLU A 1 93 ? 2.089 4.042 7.824 1.00 98.56 93 GLU A C 1
ATOM 681 O O . GLU A 1 93 ? 1.582 3.885 8.938 1.00 98.56 93 GLU A O 1
ATOM 686 N N . ASN A 1 94 ? 1.447 4.710 6.860 1.00 98.38 94 ASN A N 1
ATOM 687 C CA . ASN A 1 94 ? 0.113 5.293 7.043 1.00 98.38 94 ASN A CA 1
ATOM 688 C C . ASN A 1 94 ? -0.920 4.238 7.469 1.00 98.38 94 ASN A C 1
ATOM 690 O O . ASN A 1 94 ? -1.716 4.472 8.386 1.00 98.38 94 ASN A O 1
ATOM 694 N N . LEU A 1 95 ? -0.891 3.054 6.849 1.00 98.69 95 LEU A N 1
ATOM 695 C CA . LEU A 1 95 ? -1.745 1.930 7.229 1.00 98.69 95 LEU A CA 1
ATOM 696 C C . LEU A 1 95 ? -1.455 1.452 8.659 1.00 98.69 95 LEU A C 1
ATOM 698 O O . LEU A 1 95 ? -2.387 1.216 9.437 1.00 98.69 95 LEU A O 1
ATOM 702 N N . ARG A 1 96 ? -0.178 1.336 9.042 1.00 98.56 96 ARG A N 1
ATOM 703 C CA . ARG A 1 96 ? 0.208 0.959 10.413 1.00 98.56 96 ARG A CA 1
ATOM 704 C C . ARG A 1 96 ? -0.314 1.964 11.433 1.00 98.56 96 ARG A C 1
ATOM 706 O O . ARG A 1 96 ? -0.893 1.553 12.444 1.00 98.56 96 ARG A O 1
ATOM 713 N N . GLU A 1 97 ? -0.173 3.256 11.161 1.00 98.50 97 GLU A N 1
ATOM 714 C CA . GLU A 1 97 ? -0.684 4.329 12.014 1.00 98.50 97 GLU A CA 1
ATOM 715 C C . GLU A 1 97 ? -2.216 4.323 12.108 1.00 98.50 97 GLU A C 1
ATOM 717 O O . GLU A 1 97 ? -2.776 4.427 13.206 1.00 98.50 97 GLU A O 1
ATOM 722 N N . ALA A 1 98 ? -2.922 4.114 10.994 1.00 98.31 98 ALA A N 1
ATOM 723 C CA . ALA A 1 98 ? -4.377 3.960 10.995 1.00 98.31 98 ALA A CA 1
ATOM 724 C C . ALA A 1 98 ? -4.821 2.768 11.865 1.00 98.31 98 ALA A C 1
ATOM 726 O O . ALA A 1 98 ? -5.693 2.917 12.729 1.00 98.31 98 ALA A O 1
ATOM 727 N N . ALA A 1 99 ? -4.154 1.618 11.732 1.00 98.25 99 ALA A N 1
ATOM 728 C CA . ALA A 1 99 ? -4.431 0.431 12.537 1.00 98.25 99 ALA A CA 1
ATOM 729 C C . ALA A 1 99 ? -4.119 0.639 14.034 1.00 98.25 99 ALA A C 1
ATOM 731 O O . ALA A 1 99 ? -4.835 0.122 14.898 1.00 98.25 99 ALA A O 1
ATOM 732 N N . LYS A 1 100 ? -3.070 1.401 14.385 1.00 98.50 100 LYS A N 1
ATOM 733 C CA . LYS A 1 100 ? -2.786 1.794 15.783 1.00 98.50 100 LYS A CA 1
ATOM 734 C C . LYS A 1 100 ? -3.920 2.655 16.352 1.00 98.50 100 LYS A C 1
ATOM 736 O O . LYS A 1 100 ? -4.423 2.358 17.437 1.00 98.50 100 LYS A O 1
ATOM 741 N N . ARG A 1 101 ? -4.380 3.666 15.604 1.00 97.38 101 ARG A N 1
ATOM 742 C CA . ARG A 1 101 ? -5.492 4.555 16.000 1.00 97.38 101 ARG A CA 1
ATOM 743 C C . ARG A 1 101 ? -6.828 3.819 16.120 1.00 97.38 101 ARG A C 1
ATOM 745 O O . ARG A 1 101 ? -7.625 4.151 16.993 1.00 97.38 101 ARG A O 1
ATOM 752 N N . ARG A 1 102 ? -7.095 2.812 15.280 1.00 97.75 102 ARG A N 1
ATOM 753 C CA . ARG A 1 102 ? -8.277 1.946 15.439 1.00 97.75 102 ARG A CA 1
ATOM 754 C C . ARG A 1 102 ? -8.199 1.144 16.737 1.00 97.75 102 ARG A C 1
ATOM 756 O O . ARG A 1 102 ? -9.150 1.158 17.517 1.00 97.75 102 ARG A O 1
ATOM 763 N N . ARG A 1 103 ? -7.062 0.485 16.981 1.00 97.81 103 ARG A N 1
ATOM 764 C CA . ARG A 1 103 ? -6.846 -0.355 18.171 1.00 97.81 103 ARG A CA 1
ATOM 765 C C . ARG A 1 103 ? -6.932 0.426 19.481 1.00 97.81 103 ARG A C 1
ATOM 767 O O . ARG A 1 103 ? -7.414 -0.111 20.472 1.00 97.81 103 ARG A O 1
ATOM 774 N N . SER A 1 104 ? -6.497 1.687 19.512 1.00 97.31 104 SER A N 1
ATOM 775 C CA . SER A 1 104 ? -6.642 2.514 20.717 1.00 97.31 104 SER A CA 1
ATOM 776 C C . SER A 1 104 ? -8.112 2.781 21.060 1.00 97.31 104 SER A C 1
ATOM 778 O O . SER A 1 104 ? -8.495 2.663 22.221 1.00 97.31 104 SER A O 1
ATOM 780 N N . VAL A 1 105 ? -8.956 3.061 20.061 1.00 96.75 105 VAL A N 1
ATOM 781 C CA . VAL A 1 105 ? -10.404 3.251 20.255 1.00 96.75 105 VAL A CA 1
ATOM 782 C C . VAL A 1 105 ? -11.093 1.945 20.651 1.00 96.75 105 VAL A C 1
ATOM 784 O O . VAL A 1 105 ? -11.954 1.957 21.525 1.00 96.75 105 VAL A O 1
ATOM 787 N N . GLU A 1 106 ? -10.697 0.822 20.055 1.00 96.69 106 GLU A N 1
ATOM 788 C CA . GLU A 1 106 ? -11.202 -0.514 20.401 1.00 96.69 106 GLU A CA 1
ATOM 789 C C . GLU A 1 106 ? -10.997 -0.824 21.893 1.00 96.69 106 GLU A C 1
ATOM 791 O O . GLU A 1 106 ? -11.963 -1.102 22.602 1.00 96.69 106 GLU A O 1
ATOM 796 N N . LYS A 1 107 ? -9.786 -0.591 22.417 1.00 97.31 107 LYS A N 1
ATOM 797 C CA . LYS A 1 107 ? -9.495 -0.736 23.854 1.00 97.31 107 LYS A CA 1
ATOM 798 C C . LYS A 1 107 ? -10.329 0.192 24.744 1.00 97.31 107 LYS A C 1
ATOM 800 O O . LYS A 1 107 ? -10.681 -0.174 25.863 1.00 97.31 107 LYS A O 1
ATOM 805 N N . LEU A 1 108 ? -10.642 1.409 24.290 1.00 95.75 108 LEU A N 1
ATOM 806 C CA . LEU A 1 108 ? -11.509 2.327 25.043 1.00 95.75 108 LEU A CA 1
ATOM 807 C C . LEU A 1 108 ? -12.960 1.836 25.086 1.00 95.75 108 LEU A C 1
ATOM 809 O O . LEU A 1 108 ? -13.621 1.969 26.119 1.00 95.75 108 LEU A O 1
ATOM 813 N N . VAL A 1 109 ? -13.451 1.259 23.987 1.00 95.00 109 VAL A N 1
ATOM 814 C CA . VAL A 1 109 ? -14.776 0.630 23.934 1.00 95.00 109 VAL A CA 1
ATOM 815 C C . VAL A 1 109 ? -14.844 -0.530 24.923 1.00 95.00 109 VAL A C 1
ATOM 817 O O . VAL A 1 109 ? -15.762 -0.555 25.740 1.00 95.00 109 VAL A O 1
ATOM 820 N N . GLU A 1 110 ? -13.857 -1.427 24.908 1.00 94.50 110 GLU A N 1
ATOM 821 C CA . GLU A 1 110 ? -13.763 -2.566 25.833 1.00 94.50 110 GLU A CA 1
ATOM 822 C C . GLU A 1 110 ? -13.791 -2.112 27.298 1.00 94.50 110 GLU A C 1
ATOM 824 O O . GLU A 1 110 ? -14.631 -2.568 28.072 1.00 94.50 110 GLU A O 1
ATOM 829 N N . ARG A 1 111 ? -12.952 -1.133 27.666 1.00 95.25 111 ARG A N 1
ATOM 830 C CA . ARG A 1 111 ? -12.923 -0.569 29.028 1.00 95.25 111 ARG A CA 1
ATOM 831 C C . ARG A 1 111 ? -14.256 0.045 29.445 1.00 95.25 111 ARG A C 1
ATOM 833 O O . ARG A 1 111 ? -14.655 -0.088 30.595 1.00 95.25 111 ARG A O 1
ATOM 840 N N . THR A 1 112 ? -14.943 0.725 28.526 1.00 93.69 112 THR A N 1
ATOM 841 C CA . THR A 1 112 ? -16.242 1.353 28.816 1.00 93.69 112 THR A CA 1
ATOM 842 C C . THR A 1 112 ? -17.328 0.301 29.037 1.00 93.69 112 THR A C 1
ATOM 844 O O . THR A 1 112 ? -18.176 0.475 29.908 1.00 93.69 112 THR A O 1
ATOM 847 N N . ILE A 1 113 ? -17.308 -0.789 28.263 1.00 92.44 113 ILE A N 1
ATOM 848 C CA . ILE A 1 113 ? -18.232 -1.917 28.439 1.00 92.44 113 ILE A CA 1
ATOM 849 C C . ILE A 1 113 ? -17.992 -2.584 29.794 1.00 92.44 113 ILE A C 1
ATOM 851 O O . ILE A 1 113 ? -18.950 -2.814 30.528 1.00 92.44 113 ILE A O 1
ATOM 855 N N . GLU A 1 114 ? -16.733 -2.831 30.151 1.00 94.06 114 GLU A N 1
ATOM 856 C CA . GLU A 1 114 ? -16.396 -3.456 31.430 1.00 94.06 114 GLU A CA 1
ATOM 857 C C . GLU A 1 114 ? -16.770 -2.564 32.621 1.00 94.06 114 GLU A C 1
ATOM 859 O O . GLU A 1 114 ? -17.424 -3.017 33.555 1.00 94.06 114 GLU A O 1
ATOM 864 N N . ALA A 1 115 ? -16.459 -1.265 32.561 1.00 93.38 115 ALA A N 1
ATOM 865 C CA . ALA A 1 115 ? -16.852 -0.317 33.604 1.00 93.38 115 ALA A CA 1
ATOM 866 C C . ALA A 1 115 ? -18.379 -0.261 33.794 1.00 93.38 115 ALA A C 1
ATOM 868 O O . ALA A 1 115 ? -18.866 -0.190 34.923 1.00 93.38 115 ALA A O 1
ATOM 869 N N . GLN A 1 116 ? -19.138 -0.324 32.696 1.00 92.56 116 GLN A N 1
ATOM 870 C CA . GLN A 1 116 ? -20.597 -0.369 32.746 1.00 92.56 116 GLN A CA 1
ATOM 871 C C . GLN A 1 116 ? -21.095 -1.670 33.390 1.00 92.56 116 GLN A C 1
ATOM 873 O O . GLN A 1 116 ? -21.971 -1.616 34.248 1.00 92.56 116 GLN A O 1
ATOM 878 N N . ARG A 1 117 ? -20.500 -2.817 33.044 1.00 93.62 117 ARG A N 1
ATOM 879 C CA . ARG A 1 117 ? -20.828 -4.118 33.643 1.00 93.62 117 ARG A CA 1
ATOM 880 C C . ARG A 1 117 ? -20.578 -4.135 35.153 1.00 93.62 117 ARG A C 1
ATOM 882 O O . ARG A 1 117 ? -21.433 -4.588 35.909 1.00 93.62 117 ARG A O 1
ATOM 889 N N . VAL A 1 118 ? -19.431 -3.620 35.599 1.00 95.88 118 VAL A N 1
ATOM 890 C CA . VAL A 1 118 ? -19.093 -3.517 37.030 1.00 95.88 118 VAL A CA 1
ATOM 891 C C . VAL A 1 118 ? -20.095 -2.623 37.760 1.00 95.88 118 VAL A C 1
ATOM 893 O O . VAL A 1 118 ? -20.561 -2.976 38.844 1.00 95.88 118 VAL A O 1
ATOM 896 N N . LYS A 1 119 ? -20.473 -1.489 37.157 1.00 94.44 119 LYS A N 1
ATOM 897 C CA . LYS A 1 119 ? -21.486 -0.593 37.722 1.00 94.44 119 LYS A CA 1
ATOM 898 C C . LYS A 1 119 ? -22.849 -1.278 37.841 1.00 94.44 119 LYS A C 1
ATOM 900 O O . LYS A 1 119 ? -23.470 -1.179 38.891 1.00 94.44 119 LYS A O 1
ATOM 905 N N . GLU A 1 120 ? -23.290 -1.981 36.801 1.00 94.56 120 GLU A N 1
ATOM 906 C CA . GLU A 1 120 ? -24.556 -2.725 36.803 1.00 94.56 120 GLU A CA 1
ATOM 907 C C . GLU A 1 120 ? -24.581 -3.806 37.890 1.00 94.56 120 GLU A C 1
ATOM 909 O O . GLU A 1 120 ? -25.573 -3.923 38.606 1.00 94.56 120 GLU A O 1
ATOM 914 N N . LEU A 1 121 ? -23.478 -4.537 38.080 1.00 95.81 121 LEU A N 1
ATOM 915 C CA . LEU A 1 121 ? -23.358 -5.528 39.151 1.00 95.81 121 LEU A CA 1
ATOM 916 C C . LEU A 1 121 ? -23.428 -4.878 40.544 1.00 95.81 121 LEU A C 1
ATOM 918 O O . LEU A 1 121 ? -24.121 -5.379 41.426 1.00 95.81 121 LEU A O 1
ATOM 922 N N . ALA A 1 122 ? -22.747 -3.746 40.740 1.00 95.75 122 ALA A N 1
ATOM 923 C CA . ALA A 1 122 ? -22.757 -3.017 42.008 1.00 95.75 122 ALA A CA 1
ATOM 924 C C . ALA A 1 122 ? -24.115 -2.360 42.316 1.00 95.75 122 ALA A C 1
ATOM 926 O O . ALA A 1 122 ? -24.506 -2.271 43.481 1.00 95.75 122 ALA A O 1
ATOM 927 N N . ASP A 1 123 ? -24.822 -1.874 41.292 1.00 95.62 123 ASP A N 1
ATOM 928 C CA . ASP A 1 123 ? -26.191 -1.361 41.407 1.00 95.62 123 ASP A CA 1
ATOM 929 C C . ASP A 1 123 ? -27.159 -2.512 41.769 1.00 95.62 123 ASP A C 1
ATOM 931 O O . ASP A 1 123 ? -27.981 -2.361 42.673 1.00 95.62 123 ASP A O 1
ATOM 935 N N . ALA A 1 124 ? -27.016 -3.686 41.139 1.00 93.62 124 ALA A N 1
ATOM 936 C CA . ALA A 1 124 ? -27.828 -4.868 41.434 1.00 93.62 124 ALA A CA 1
ATOM 937 C C . ALA A 1 124 ? -27.601 -5.415 42.854 1.00 93.62 124 ALA A C 1
ATOM 939 O O . ALA A 1 124 ? -28.566 -5.767 43.532 1.00 93.62 124 ALA A O 1
ATOM 940 N N . GLN A 1 125 ? -26.349 -5.446 43.325 1.00 94.75 125 GLN A N 1
ATOM 941 C CA . GLN A 1 125 ? -26.025 -5.866 44.692 1.00 94.75 125 GLN A CA 1
ATOM 942 C C . GLN A 1 125 ? -26.666 -4.935 45.726 1.00 94.75 125 GLN A C 1
ATOM 944 O O . GLN A 1 125 ? -27.323 -5.409 46.647 1.00 94.75 125 GLN A O 1
ATOM 949 N N . ARG A 1 126 ? -26.546 -3.612 45.5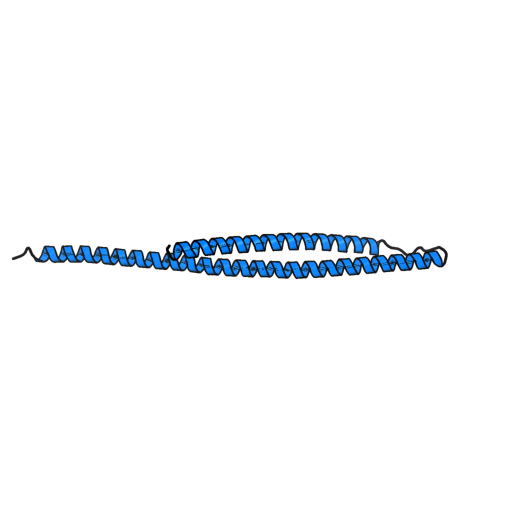40 1.00 95.00 126 ARG A N 1
ATOM 950 C CA . ARG A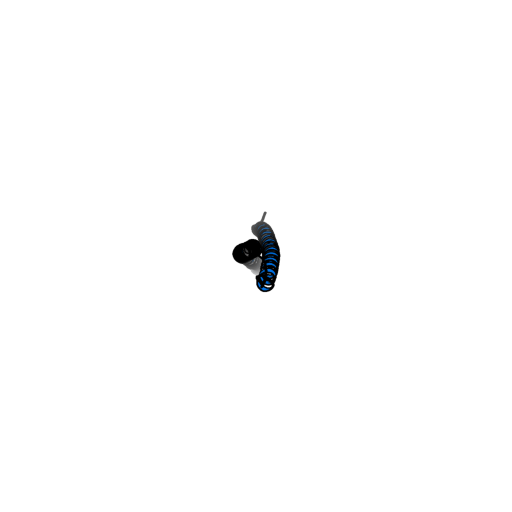 1 126 ? -27.180 -2.631 46.437 1.00 95.00 126 ARG A CA 1
ATOM 951 C C . ARG A 1 126 ? -28.694 -2.805 46.501 1.00 95.00 126 ARG A C 1
ATOM 953 O O . ARG A 1 126 ? -29.250 -2.822 47.592 1.00 95.00 126 ARG A O 1
ATOM 960 N N . ALA A 1 127 ? -29.347 -3.004 45.356 1.00 93.38 127 ALA A N 1
ATOM 961 C CA . ALA A 1 127 ? -30.784 -3.263 45.320 1.00 93.38 127 ALA A CA 1
ATOM 962 C C . ALA A 1 127 ? -31.168 -4.554 46.074 1.00 93.38 127 ALA A C 1
ATOM 964 O O . ALA A 1 127 ? -32.179 -4.583 46.777 1.00 93.38 127 ALA A O 1
ATOM 965 N N . ALA A 1 128 ? -30.365 -5.618 45.966 1.00 92.44 128 ALA A N 1
ATOM 966 C CA . ALA A 1 128 ? -30.591 -6.858 46.708 1.00 92.44 128 ALA A CA 1
ATOM 96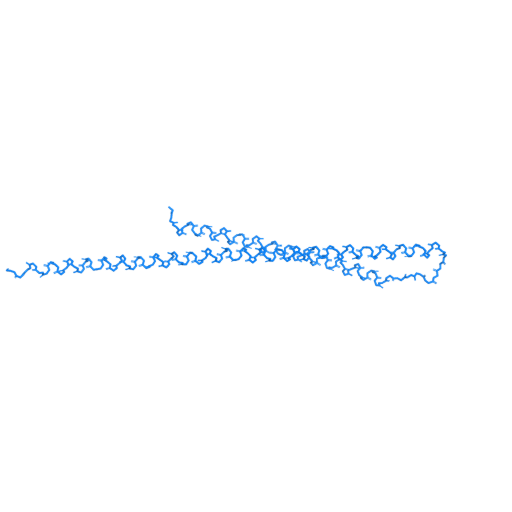7 C C . ALA A 1 128 ? -30.425 -6.664 48.227 1.00 92.44 128 ALA A C 1
ATOM 969 O O . ALA A 1 128 ? -31.262 -7.141 49.000 1.00 92.44 128 ALA A O 1
ATOM 970 N N . ASP A 1 129 ? -29.395 -5.926 48.646 1.00 93.62 129 ASP A N 1
ATOM 971 C CA . ASP A 1 129 ? -29.124 -5.620 50.053 1.00 93.62 129 ASP A CA 1
ATOM 972 C C . ASP A 1 129 ? -30.231 -4.745 50.668 1.00 93.62 129 ASP A C 1
ATOM 974 O O . ASP A 1 129 ? -30.665 -4.996 51.794 1.00 93.62 129 ASP A O 1
ATOM 978 N N . GLU A 1 130 ? -30.757 -3.767 49.923 1.00 90.56 130 GLU A N 1
ATOM 979 C CA . GLU A 1 130 ? -31.891 -2.934 50.346 1.00 90.56 130 GLU A CA 1
ATOM 980 C C . GLU A 1 130 ? -33.156 -3.771 50.595 1.00 90.56 130 GLU A C 1
ATOM 982 O O . GLU A 1 130 ? -33.798 -3.638 51.642 1.00 90.56 130 GLU A O 1
ATOM 987 N N . VAL A 1 131 ? -33.494 -4.686 49.679 1.00 89.62 131 VAL A N 1
ATOM 988 C CA . VAL A 1 131 ? -34.647 -5.590 49.834 1.00 89.62 131 VAL A CA 1
ATOM 989 C C . VAL A 1 131 ? -34.453 -6.537 51.022 1.00 89.62 131 VAL A C 1
ATOM 991 O O . VAL A 1 131 ? -35.391 -6.768 51.793 1.00 89.62 131 VAL A O 1
ATOM 994 N N . ALA A 1 132 ? -33.247 -7.080 51.203 1.00 87.50 132 ALA A N 1
ATOM 995 C CA . ALA A 1 132 ? -32.927 -7.931 52.346 1.00 87.50 132 ALA A CA 1
ATOM 996 C C . ALA A 1 132 ? -33.041 -7.163 53.677 1.00 87.50 132 ALA A C 1
ATOM 998 O O . ALA A 1 132 ? -33.641 -7.665 54.633 1.00 87.50 132 ALA A O 1
ATOM 999 N N . GLY A 1 133 ? -32.541 -5.924 53.723 1.00 84.00 133 GLY A N 1
ATOM 1000 C CA . GLY A 1 133 ? -32.629 -5.039 54.884 1.00 84.00 133 GLY A CA 1
ATOM 1001 C C . GLY A 1 133 ? -34.070 -4.701 55.276 1.00 84.00 133 GLY A C 1
ATOM 1002 O O . GLY A 1 133 ? -34.418 -4.784 56.456 1.00 84.00 133 GLY A O 1
ATOM 1003 N N . GLN A 1 134 ? -34.935 -4.402 54.300 1.00 78.62 134 GLN A N 1
ATOM 1004 C CA . GLN A 1 134 ? -36.360 -4.134 54.538 1.00 78.62 134 GLN A CA 1
ATOM 1005 C C . GLN A 1 134 ? -37.096 -5.355 55.113 1.00 78.62 134 GLN A C 1
ATOM 1007 O O . GLN A 1 134 ? -37.859 -5.220 56.072 1.00 78.62 134 GLN A O 1
ATOM 1012 N N . ARG A 1 135 ? -36.825 -6.565 54.600 1.00 72.31 135 ARG A N 1
ATOM 1013 C CA . ARG A 1 135 ? -37.417 -7.809 55.132 1.00 72.31 135 ARG A CA 1
ATOM 1014 C C . ARG A 1 13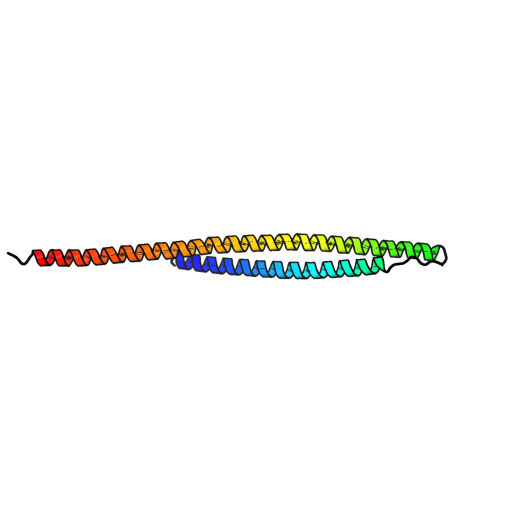5 ? -36.967 -8.105 56.565 1.00 72.31 135 ARG A C 1
ATOM 1016 O O . ARG A 1 135 ? -37.789 -8.475 57.400 1.00 72.31 135 ARG A O 1
ATOM 1023 N N . ALA A 1 136 ? -35.687 -7.898 56.877 1.00 70.81 136 ALA A N 1
ATOM 1024 C CA . ALA A 1 136 ? -35.156 -8.094 58.228 1.00 70.81 136 ALA A CA 1
ATOM 1025 C C . ALA A 1 136 ? -35.653 -7.038 59.239 1.00 70.81 136 ALA A C 1
ATOM 1027 O O . ALA A 1 136 ? -35.696 -7.302 60.442 1.00 70.81 136 ALA A O 1
ATOM 1028 N N . ALA A 1 137 ? -36.007 -5.831 58.786 1.00 65.19 137 ALA A N 1
ATOM 1029 C CA . ALA A 1 137 ? -36.626 -4.806 59.627 1.00 65.19 137 ALA A CA 1
ATOM 1030 C C . ALA A 1 137 ? -38.103 -5.121 59.935 1.00 65.19 137 ALA A C 1
ATOM 1032 O O . ALA A 1 137 ? -38.516 -4.969 61.082 1.00 65.19 137 ALA A O 1
ATOM 1033 N N . GLY A 1 138 ? -38.864 -5.631 58.959 1.00 61.16 138 GLY A N 1
ATOM 1034 C CA . GLY A 1 138 ? -40.262 -6.042 59.150 1.00 61.16 138 GLY A CA 1
ATOM 1035 C C . GLY A 1 138 ? -40.434 -7.215 60.124 1.00 61.16 138 GLY A C 1
ATOM 1036 O O . GLY A 1 138 ? -41.293 -7.163 60.996 1.00 61.16 138 GLY A O 1
ATOM 1037 N N . GLY A 1 139 ? -39.557 -8.224 60.064 1.00 59.06 139 GLY A N 1
ATOM 1038 C CA . GLY A 1 139 ? -39.628 -9.397 60.951 1.00 59.06 139 GLY A CA 1
ATOM 1039 C C . GLY A 1 139 ? -39.248 -9.147 62.419 1.00 59.06 139 GLY A C 1
ATOM 1040 O O . GLY A 1 139 ? -39.498 -9.997 63.265 1.00 59.06 139 GLY A O 1
ATOM 1041 N N . ARG A 1 140 ? -38.654 -7.990 62.753 1.00 56.06 140 ARG A N 1
ATOM 1042 C CA . ARG A 1 140 ? -38.320 -7.608 64.143 1.00 56.06 140 ARG A CA 1
ATOM 1043 C C . ARG A 1 140 ? -39.418 -6.798 64.842 1.00 56.06 140 ARG A C 1
ATOM 1045 O O . ARG A 1 140 ? -39.288 -6.519 66.030 1.00 56.06 140 ARG A O 1
ATOM 1052 N N . GLY A 1 141 ? -40.478 -6.421 64.125 1.00 55.03 141 GLY A N 1
ATOM 1053 C CA . GLY A 1 141 ? -41.622 -5.687 64.675 1.00 55.03 141 GLY A CA 1
ATOM 1054 C C . GLY A 1 141 ? -42.738 -6.564 65.257 1.00 55.03 141 GLY A C 1
ATOM 1055 O O . GLY A 1 141 ? -43.592 -6.037 65.959 1.00 55.03 141 GLY A O 1
ATOM 1056 N N . GLU A 1 142 ? -42.734 -7.877 65.001 1.00 51.19 142 GLU A N 1
ATOM 1057 C CA . GLU A 1 142 ? -43.855 -8.787 65.313 1.00 51.19 142 GLU A CA 1
ATOM 1058 C C . GLU A 1 142 ? -43.704 -9.608 66.610 1.00 51.19 142 GLU A C 1
ATOM 1060 O O . GLU A 1 142 ? -44.551 -10.441 66.912 1.00 51.19 142 GLU A O 1
ATOM 1065 N N . THR A 1 143 ? -42.672 -9.370 67.426 1.00 52.38 143 THR A N 1
ATOM 1066 C CA . THR A 1 143 ? -42.474 -10.075 68.714 1.00 52.38 143 THR A CA 1
ATOM 1067 C C . THR A 1 143 ? -42.643 -9.169 69.938 1.00 52.38 143 THR A C 1
ATOM 1069 O O . THR A 1 143 ? -41.759 -9.124 70.795 1.00 52.38 143 THR A O 1
ATOM 1072 N N . ARG A 1 144 ? -43.753 -8.430 70.036 1.00 41.91 144 ARG A N 1
ATOM 1073 C CA . ARG A 1 144 ? -44.158 -7.751 71.279 1.00 41.91 144 ARG A CA 1
ATOM 1074 C C . ARG A 1 144 ? -45.509 -8.236 71.768 1.00 41.91 144 ARG A C 1
ATOM 1076 O O . ARG A 1 144 ? -46.427 -8.310 70.927 1.00 41.91 144 ARG A O 1
#

Secondary structure (DSSP, 8-state):
--HHHHHHHHHHHHHHHHHHHHHHHHHHHHHHHHHHHHHHHHHHHHHT----SS--HHHHHHHHHHHHHHHHHHHHHHHHHHHHHHHHHHHHHHHHHHHHHHHHHHHHHHHHHHHHHHHHHHHHHHHHHHHHHHHHHHTTSS--

Foldseek 3Di:
DDPLVVLVVVLVVLVVQLVVLVVQLVVLVVQLVVLVVQLVVLVVVLVPQDQDPDDDPVSNVVSVVVNVVSVVSSVVSVVSSVVSVVSSVVSVVSSVVSVVSSVVSVVVSVVVVVVVVVVVVVVVVVVVVVVVVVVVVVVVVPDD

InterPro domains:
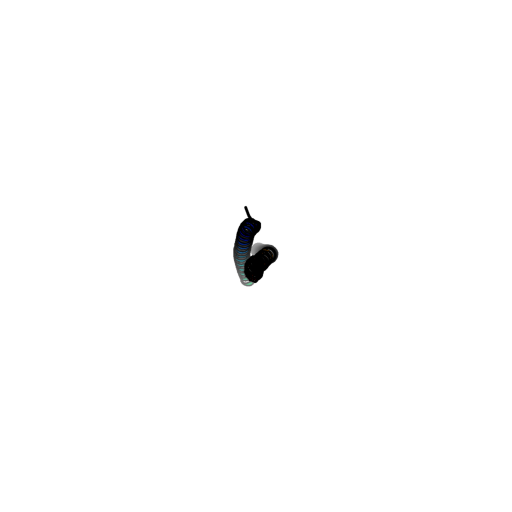  IPR012823 Flagellar export FliJ [PF02050] (6-138)
  IPR053716 Flagellar assembly and chemotaxis effector [G3DSA:1.10.287.1700] (1-138)

Radius of gyration: 35.56 Å; chains: 1; bounding box: 76×20×113 Å